Protein AF-A0A8J3IX03-F1 (afdb_monomer_lite)

pLDDT: mean 85.59, std 18.42, range [44.88, 98.25]

Radius of gyration: 16.59 Å; chains: 1; bounding box: 32×30×59 Å

Sequence (85 aa):
MDADTNRAEDTPALRGNPLAAVMRALQAIGDAVTHDDRHAYAAAVAHGEAIGLTDEQITDAYHYRARIRHEPPSFDRSGNPRGCR

Organism: NCBI:txid519421

Structure (mmCIF, N/CA/C/O backbone):
data_AF-A0A8J3IX03-F1
#
_entry.id   AF-A0A8J3IX03-F1
#
loop_
_atom_site.group_PDB
_atom_site.id
_atom_site.type_symbol
_atom_site.label_atom_id
_atom_site.label_alt_id
_atom_site.label_comp_id
_atom_site.label_asym_id
_atom_site.label_entity_id
_atom_site.label_seq_id
_atom_site.pdbx_PDB_ins_code
_atom_site.Cartn_x
_atom_site.Cartn_y
_atom_site.Cartn_z
_atom_site.occupancy
_atom_site.B_iso_or_equiv
_atom_site.auth_seq_id
_atom_site.auth_comp_id
_atom_site.auth_asym_id
_atom_site.auth_atom_id
_atom_site.pdbx_PDB_model_num
ATOM 1 N N . MET A 1 1 ? -16.985 21.707 37.434 1.00 48.09 1 MET A N 1
ATOM 2 C CA . MET A 1 1 ? -16.445 20.633 38.278 1.00 48.09 1 MET A CA 1
ATOM 3 C C . MET A 1 1 ? -17.539 19.590 38.363 1.00 48.09 1 MET A C 1
ATOM 5 O O . MET A 1 1 ? -18.581 19.921 38.906 1.00 48.09 1 MET A O 1
ATOM 9 N N . ASP A 1 2 ? -17.500 18.422 37.740 1.00 44.88 2 ASP A N 1
ATOM 10 C CA . ASP A 1 2 ?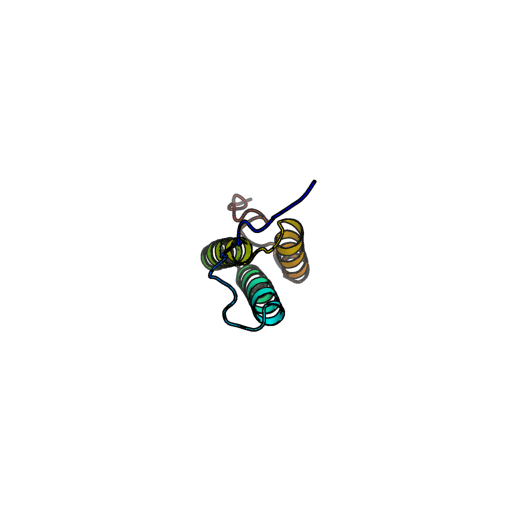 -16.503 17.694 36.947 1.00 44.88 2 ASP A CA 1
ATOM 11 C C . ASP A 1 2 ? -17.313 16.716 36.061 1.00 44.88 2 ASP A C 1
ATOM 13 O O . ASP A 1 2 ? -18.439 16.373 36.410 1.00 44.88 2 ASP A O 1
ATOM 17 N N . ALA A 1 3 ? -16.948 16.570 34.788 1.00 52.66 3 ALA A N 1
ATOM 18 C CA . ALA A 1 3 ? -16.268 15.396 34.223 1.00 52.66 3 ALA A CA 1
ATOM 19 C C . ALA A 1 3 ? -17.196 14.202 33.939 1.00 52.66 3 ALA A C 1
ATOM 21 O O . ALA A 1 3 ? -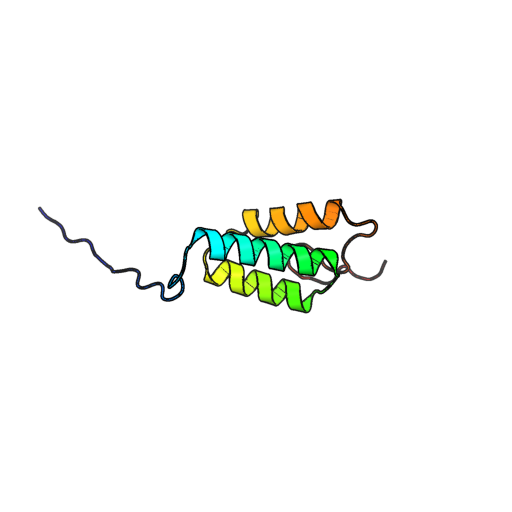17.803 13.652 34.842 1.00 52.66 3 ALA A O 1
ATOM 22 N N . ASP A 1 4 ? -17.269 13.849 32.654 1.00 47.75 4 ASP A N 1
ATOM 23 C CA . ASP A 1 4 ? -17.262 12.483 32.101 1.00 47.75 4 ASP A CA 1
ATOM 24 C C . ASP A 1 4 ? -17.592 12.641 30.605 1.00 47.75 4 ASP A C 1
ATOM 26 O O . ASP A 1 4 ? -18.743 12.748 30.194 1.00 47.75 4 ASP A O 1
ATOM 30 N N . THR A 1 5 ? -16.618 12.935 29.734 1.00 63.78 5 THR A N 1
ATOM 31 C CA . THR A 1 5 ? -15.595 11.986 29.255 1.00 63.78 5 THR A CA 1
ATOM 32 C C . THR A 1 5 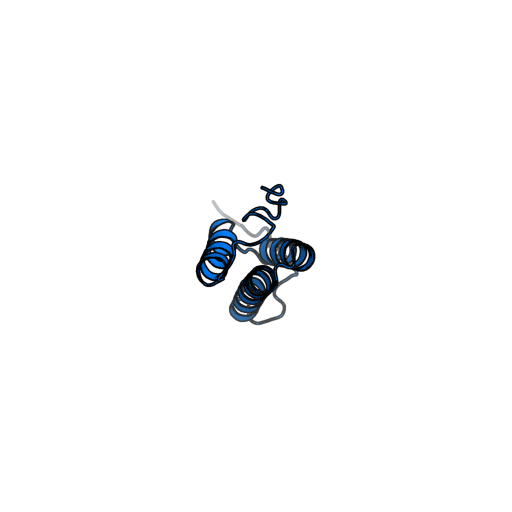? -16.171 10.584 29.179 1.00 63.78 5 THR A C 1
ATOM 34 O O . THR A 1 5 ? -16.238 9.912 30.191 1.00 63.78 5 THR A O 1
ATOM 37 N N . ASN A 1 6 ? -16.616 10.180 27.988 1.00 52.41 6 ASN A N 1
ATOM 38 C CA . ASN A 1 6 ? -16.464 8.834 27.416 1.00 52.41 6 ASN A CA 1
ATOM 39 C C . ASN A 1 6 ? -17.377 8.719 26.189 1.00 52.41 6 ASN A C 1
ATOM 41 O O . ASN A 1 6 ? -18.387 8.017 26.183 1.00 52.41 6 ASN A O 1
ATOM 45 N N . ARG A 1 7 ? -17.009 9.421 25.109 1.00 46.75 7 ARG A N 1
ATOM 46 C CA . ARG A 1 7 ? -17.455 9.023 23.772 1.00 46.75 7 ARG A CA 1
ATOM 47 C C . ARG A 1 7 ? -16.630 7.789 23.423 1.00 46.75 7 ARG A C 1
ATOM 49 O O . ARG A 1 7 ? -15.489 7.915 22.999 1.00 46.75 7 ARG A O 1
ATOM 56 N N . ALA A 1 8 ? -17.179 6.619 23.732 1.00 47.25 8 ALA A N 1
ATOM 57 C CA . ALA A 1 8 ? -16.599 5.337 23.377 1.00 47.25 8 ALA A CA 1
ATOM 58 C C . ALA A 1 8 ? -16.372 5.300 21.858 1.00 47.25 8 ALA A C 1
ATOM 60 O O . ALA A 1 8 ? -17.325 5.283 21.078 1.00 47.25 8 ALA A O 1
ATOM 61 N N . GLU A 1 9 ? -15.105 5.359 21.454 1.00 46.44 9 GLU A N 1
ATOM 62 C CA . GLU A 1 9 ? -14.677 5.099 20.085 1.00 46.44 9 GLU A CA 1
ATOM 63 C C . GLU A 1 9 ? -14.787 3.597 19.839 1.00 46.44 9 GLU A C 1
ATOM 65 O O . GLU A 1 9 ? -13.873 2.816 20.095 1.00 46.44 9 GLU A O 1
ATOM 70 N N . ASP A 1 10 ? -15.974 3.188 19.414 1.00 45.56 10 ASP A N 1
ATOM 71 C CA . ASP A 1 10 ? -16.269 1.818 19.027 1.00 45.56 10 ASP A CA 1
ATOM 72 C C . ASP A 1 10 ? -15.745 1.597 17.598 1.00 45.56 10 ASP A C 1
ATOM 74 O O . ASP A 1 10 ? -16.490 1.662 16.620 1.00 45.56 10 ASP A O 1
ATOM 78 N N . THR A 1 11 ? -14.426 1.426 17.456 1.00 51.50 11 THR A N 1
ATOM 79 C CA . THR A 1 11 ? -13.788 1.085 16.174 1.00 51.50 11 THR A CA 1
ATOM 80 C C . THR A 1 11 ? -13.818 -0.441 16.009 1.00 51.50 11 THR A C 1
ATOM 82 O O . THR A 1 11 ? -13.020 -1.138 16.644 1.00 51.50 11 THR A O 1
ATOM 85 N N . PRO A 1 12 ? -14.692 -1.028 15.165 1.00 47.81 12 PRO A N 1
ATOM 86 C CA . PRO A 1 12 ? -15.002 -2.462 15.232 1.00 47.81 12 PRO A CA 1
ATOM 87 C C . PRO A 1 12 ? -13.925 -3.400 14.650 1.00 47.81 12 PRO A C 1
ATOM 89 O O . PRO A 1 12 ? -14.178 -4.594 14.488 1.00 47.81 12 PRO A O 1
ATOM 92 N N . ALA A 1 13 ? -12.733 -2.907 14.300 1.00 51.53 13 ALA A N 1
ATOM 93 C CA . ALA A 1 13 ? -11.800 -3.618 13.419 1.00 51.53 13 ALA A CA 1
ATOM 94 C C . ALA A 1 13 ? -10.695 -4.436 14.124 1.00 51.53 13 ALA A C 1
ATOM 96 O O . ALA A 1 13 ? -9.996 -5.208 13.469 1.00 51.53 13 ALA A O 1
ATOM 97 N N . LEU A 1 14 ? -10.533 -4.337 15.446 1.00 53.09 14 LEU A N 1
ATOM 98 C CA . LEU A 1 14 ? -9.380 -4.914 16.161 1.00 53.09 14 LEU A CA 1
ATOM 99 C C . LEU A 1 14 ? -9.725 -6.141 17.023 1.00 53.09 14 LEU A C 1
ATOM 101 O O . LEU A 1 14 ? -9.275 -6.270 18.156 1.00 53.09 14 LEU A O 1
ATOM 105 N N . ARG A 1 15 ? -10.483 -7.108 16.490 1.00 56.62 15 ARG A N 1
ATOM 106 C CA . ARG A 1 15 ? -10.754 -8.388 17.193 1.00 56.62 15 ARG A CA 1
ATOM 107 C C . ARG A 1 15 ? -9.557 -9.365 17.229 1.00 56.62 15 ARG A C 1
ATOM 109 O O . ARG A 1 15 ? -9.727 -10.538 17.548 1.00 56.62 15 ARG A O 1
ATOM 116 N N . GLY A 1 16 ? -8.344 -8.907 16.915 1.00 64.75 16 GLY A N 1
ATOM 117 C CA . GLY A 1 16 ? -7.099 -9.682 16.956 1.00 64.75 16 GLY A CA 1
ATOM 118 C C . GLY A 1 16 ? -5.918 -8.814 17.394 1.00 64.75 16 GLY A C 1
ATOM 119 O O . GLY A 1 16 ? -6.084 -7.616 17.588 1.00 64.75 16 GLY A O 1
ATOM 120 N N . ASN A 1 17 ? -4.725 -9.405 17.550 1.00 82.00 17 ASN A N 1
ATOM 121 C CA . ASN A 1 17 ? -3.515 -8.669 17.942 1.00 82.00 17 ASN A CA 1
ATOM 122 C C . ASN A 1 17 ? -3.287 -7.461 16.995 1.00 82.00 17 ASN A C 1
ATOM 124 O O . ASN A 1 17 ? -2.989 -7.693 15.815 1.00 82.00 17 ASN A O 1
ATOM 128 N N . PRO A 1 18 ? -3.404 -6.208 17.484 1.00 84.56 18 PRO A N 1
ATOM 129 C CA . PRO A 1 18 ? -3.325 -5.006 16.651 1.00 84.56 18 PRO A CA 1
ATOM 130 C C . PRO A 1 18 ? -2.015 -4.896 15.878 1.00 84.56 18 PRO A C 1
ATOM 132 O O . PRO A 1 18 ? -2.013 -4.589 14.688 1.00 84.56 18 PRO A O 1
ATOM 135 N N . LEU A 1 19 ? -0.900 -5.258 16.515 1.00 90.00 19 LEU A N 1
ATOM 136 C CA . LEU A 1 19 ? 0.408 -5.264 15.869 1.00 90.00 19 LEU A CA 1
ATOM 137 C C . LEU A 1 19 ? 0.450 -6.264 14.710 1.00 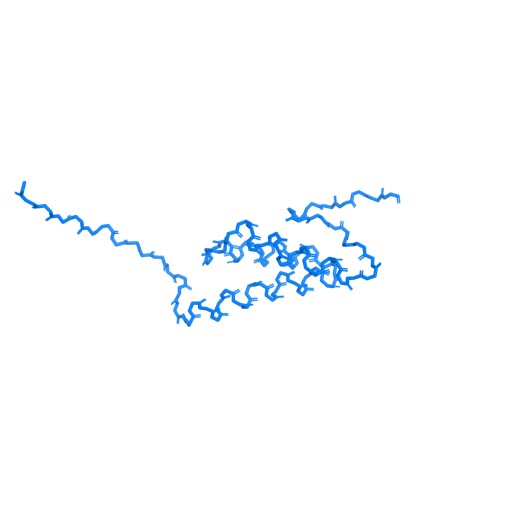90.00 19 LEU A C 1
ATOM 139 O O . LEU A 1 19 ? 0.984 -5.965 13.647 1.00 90.00 19 LEU A O 1
ATOM 143 N N . ALA A 1 20 ? -0.145 -7.446 14.884 1.00 91.19 20 ALA A N 1
ATOM 144 C CA . ALA A 1 20 ? -0.180 -8.450 13.825 1.00 91.19 20 ALA A CA 1
ATOM 145 C C . ALA A 1 20 ? -1.030 -7.997 12.627 1.00 91.19 20 ALA A C 1
ATOM 147 O O . ALA A 1 20 ? -0.704 -8.341 11.493 1.00 91.19 20 ALA A O 1
ATOM 148 N N . ALA A 1 21 ? -2.104 -7.234 12.855 1.00 91.06 21 ALA A N 1
ATOM 149 C CA . ALA A 1 21 ? -2.901 -6.653 11.776 1.00 91.06 21 ALA A CA 1
ATOM 150 C C . ALA A 1 21 ? -2.093 -5.613 10.986 1.00 91.06 21 ALA A C 1
ATOM 152 O O . ALA A 1 21 ? -2.016 -5.719 9.763 1.00 91.06 21 ALA A O 1
ATOM 153 N N . VAL A 1 22 ? -1.410 -4.701 11.686 1.00 94.69 22 VAL A N 1
ATOM 154 C CA . VAL A 1 22 ? -0.528 -3.699 11.067 1.00 94.69 22 VAL A CA 1
ATOM 155 C C . VAL A 1 22 ? 0.569 -4.369 10.239 1.00 94.69 22 VAL A C 1
ATOM 157 O O . VAL A 1 22 ? 0.732 -4.060 9.061 1.00 94.69 22 VAL A O 1
ATOM 160 N N . MET A 1 23 ? 1.275 -5.349 10.811 1.00 95.75 23 MET A N 1
ATOM 161 C CA . MET A 1 23 ? 2.355 -6.051 10.109 1.00 95.75 23 MET A CA 1
ATOM 162 C C . MET A 1 23 ? 1.855 -6.794 8.864 1.00 95.75 23 MET A C 1
ATOM 164 O O . MET A 1 23 ? 2.531 -6.786 7.836 1.00 95.75 23 MET A O 1
ATOM 168 N N . ARG A 1 24 ? 0.660 -7.400 8.917 1.00 96.12 24 ARG A N 1
ATOM 169 C CA . ARG A 1 24 ? 0.048 -8.045 7.745 1.00 96.12 24 ARG A CA 1
ATOM 170 C C . ARG A 1 24 ? -0.317 -7.042 6.654 1.00 96.12 24 ARG A C 1
ATOM 172 O O . ARG A 1 24 ? -0.069 -7.332 5.490 1.00 96.12 24 ARG A O 1
ATOM 179 N N . ALA A 1 25 ? -0.875 -5.887 7.011 1.00 96.44 25 ALA A N 1
ATOM 180 C CA . ALA A 1 25 ? -1.219 -4.853 6.038 1.00 96.44 25 ALA A CA 1
ATOM 181 C C . ALA A 1 25 ? 0.035 -4.301 5.338 1.00 96.44 25 ALA A C 1
ATOM 183 O O . ALA A 1 25 ? 0.080 -4.256 4.110 1.00 96.44 25 ALA A O 1
ATOM 184 N N . LEU A 1 26 ? 1.091 -3.986 6.097 1.00 97.56 26 LEU A N 1
ATOM 185 C CA . LEU A 1 26 ? 2.373 -3.533 5.537 1.00 97.56 26 LEU A CA 1
ATOM 186 C C . LEU A 1 26 ? 3.008 -4.585 4.619 1.00 97.56 26 LEU A C 1
ATOM 188 O O . LEU A 1 26 ? 3.539 -4.252 3.559 1.00 97.56 26 LEU A O 1
ATOM 192 N N . GLN A 1 27 ? 2.925 -5.862 5.000 1.00 97.94 27 GLN A N 1
ATOM 193 C CA . GLN A 1 27 ? 3.410 -6.963 4.175 1.00 97.94 27 GLN A CA 1
ATOM 194 C C . GLN A 1 27 ? 2.599 -7.095 2.876 1.00 97.94 27 GLN A C 1
ATOM 196 O O . GLN A 1 27 ? 3.204 -7.196 1.815 1.00 97.94 27 GLN A O 1
ATOM 201 N N . ALA A 1 28 ? 1.267 -7.001 2.932 1.00 98.19 28 ALA A N 1
ATOM 202 C CA . ALA A 1 28 ? 0.402 -7.056 1.751 1.00 98.19 28 ALA A CA 1
ATOM 203 C C . ALA A 1 28 ? 0.663 -5.899 0.772 1.00 98.19 28 ALA A C 1
ATOM 205 O O . ALA A 1 28 ? 0.769 -6.128 -0.433 1.00 98.19 28 ALA A O 1
ATOM 206 N N . ILE A 1 29 ? 0.834 -4.672 1.284 1.00 98.25 29 ILE A N 1
ATOM 207 C CA . ILE A 1 29 ? 1.269 -3.512 0.487 1.00 98.25 29 ILE A CA 1
ATOM 208 C C . ILE A 1 29 ? 2.585 -3.843 -0.214 1.00 98.25 29 ILE A C 1
ATOM 210 O O . ILE A 1 29 ? 2.741 -3.630 -1.418 1.00 98.25 29 ILE A O 1
ATOM 214 N N . GLY A 1 30 ? 3.535 -4.386 0.544 1.00 97.62 30 GLY A N 1
ATOM 215 C CA . GLY A 1 30 ? 4.844 -4.697 0.017 1.00 97.62 30 GLY A CA 1
ATOM 216 C C . GLY A 1 30 ? 4.850 -5.792 -1.046 1.00 97.62 30 GLY A C 1
ATOM 217 O O . GLY A 1 30 ? 5.544 -5.653 -2.052 1.00 97.62 30 GLY A O 1
ATOM 218 N N . ASP A 1 31 ? 4.050 -6.838 -0.855 1.00 98.06 31 ASP A N 1
ATOM 219 C CA . ASP A 1 31 ? 3.896 -7.927 -1.815 1.00 98.06 31 ASP A CA 1
ATOM 220 C C . ASP A 1 31 ? 3.243 -7.439 -3.105 1.00 98.06 31 ASP A C 1
ATOM 222 O O . ASP A 1 31 ? 3.718 -7.779 -4.188 1.00 98.06 31 ASP A O 1
ATOM 226 N N . ALA A 1 32 ? 2.223 -6.584 -3.020 1.00 98.12 32 ALA A N 1
ATOM 227 C CA . ALA A 1 32 ? 1.613 -5.977 -4.197 1.00 98.12 32 ALA A CA 1
ATOM 228 C C . ALA A 1 32 ? 2.627 -5.153 -5.008 1.00 98.12 32 ALA A C 1
ATOM 230 O O . ALA A 1 32 ? 2.703 -5.277 -6.229 1.00 98.12 32 ALA A O 1
ATOM 231 N N . VAL A 1 33 ? 3.479 -4.370 -4.333 1.00 97.62 33 VAL A N 1
ATOM 232 C CA . VAL A 1 33 ? 4.570 -3.635 -4.992 1.00 97.62 33 VAL A CA 1
ATOM 233 C C . VAL A 1 33 ? 5.582 -4.589 -5.617 1.00 97.62 33 VAL A C 1
ATOM 235 O O . VAL A 1 33 ? 5.994 -4.358 -6.752 1.00 97.62 33 VAL A O 1
ATOM 238 N N . THR A 1 34 ? 5.983 -5.657 -4.922 1.00 96.62 34 THR A N 1
ATOM 239 C CA . THR A 1 34 ? 6.927 -6.658 -5.444 1.00 96.62 34 THR A CA 1
ATOM 240 C C . THR A 1 34 ? 6.412 -7.342 -6.712 1.00 96.62 34 THR A C 1
ATOM 242 O O . THR A 1 34 ? 7.198 -7.535 -7.636 1.00 96.62 34 THR A O 1
ATOM 245 N N . HIS A 1 35 ? 5.116 -7.649 -6.783 1.00 96.25 35 HIS A N 1
ATOM 246 C CA . HIS A 1 35 ? 4.501 -8.337 -7.925 1.00 96.25 35 HIS A CA 1
ATOM 247 C C . HIS A 1 35 ? 3.936 -7.396 -8.995 1.00 96.25 35 HIS A C 1
ATOM 249 O O . HIS A 1 35 ? 3.328 -7.861 -9.953 1.00 96.25 35 HIS A O 1
ATOM 255 N N . ASP A 1 36 ? 4.138 -6.087 -8.842 1.00 96.50 36 ASP A N 1
ATOM 256 C CA . ASP A 1 36 ? 3.557 -5.068 -9.717 1.00 96.50 36 ASP A CA 1
ATOM 257 C C . ASP A 1 36 ? 2.022 -5.117 -9.822 1.00 96.50 36 ASP A C 1
ATOM 259 O O . ASP A 1 36 ? 1.431 -4.725 -10.827 1.00 96.50 36 ASP A O 1
ATOM 263 N N . ASP A 1 37 ? 1.356 -5.561 -8.757 1.00 97.50 37 ASP A N 1
ATOM 264 C CA . ASP A 1 37 ? -0.095 -5.695 -8.714 1.00 97.50 37 ASP A CA 1
ATOM 265 C C . ASP A 1 37 ? -0.743 -4.436 -8.126 1.00 97.50 37 ASP A C 1
ATOM 267 O O . ASP A 1 37 ? -0.915 -4.275 -6.914 1.00 97.50 37 ASP A O 1
A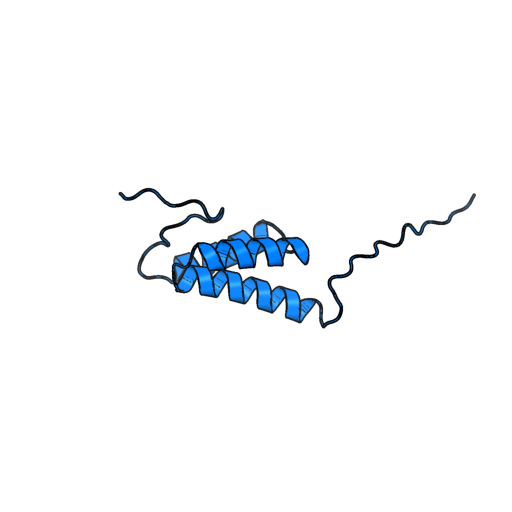TOM 271 N N . ARG A 1 38 ? -1.145 -3.531 -9.019 1.00 97.31 38 ARG A N 1
ATOM 272 C CA . ARG A 1 38 ? -1.838 -2.290 -8.654 1.00 97.31 38 ARG A CA 1
ATOM 273 C C . ARG A 1 38 ? -3.179 -2.537 -7.949 1.00 97.31 38 ARG A C 1
ATOM 275 O O . ARG A 1 38 ? -3.561 -1.753 -7.080 1.00 97.31 38 ARG A O 1
ATOM 282 N N . HIS A 1 39 ? -3.916 -3.582 -8.328 1.00 97.12 39 HIS A N 1
ATOM 283 C CA . HIS A 1 39 ? -5.229 -3.858 -7.742 1.00 97.12 39 HIS A CA 1
ATOM 284 C C . HIS A 1 39 ? -5.087 -4.373 -6.309 1.00 97.12 39 HIS A C 1
ATOM 286 O O . HIS A 1 39 ? -5.775 -3.878 -5.414 1.00 97.12 39 HIS A O 1
ATOM 292 N N . ALA A 1 40 ? -4.152 -5.299 -6.079 1.00 97.88 40 ALA A N 1
ATOM 293 C CA . ALA A 1 40 ? -3.808 -5.755 -4.737 1.00 97.88 40 ALA A CA 1
ATOM 294 C C . ALA A 1 40 ? -3.264 -4.609 -3.876 1.00 97.88 40 ALA A C 1
ATOM 296 O O . ALA A 1 40 ? -3.614 -4.512 -2.701 1.00 97.88 40 ALA A O 1
ATOM 297 N N . TYR A 1 41 ? -2.476 -3.702 -4.463 1.00 98.19 41 TYR A N 1
ATOM 298 C CA . TYR A 1 41 ? -1.960 -2.529 -3.762 1.00 98.19 41 TYR A CA 1
ATOM 299 C C . TYR A 1 41 ? -3.091 -1.626 -3.260 1.00 98.19 41 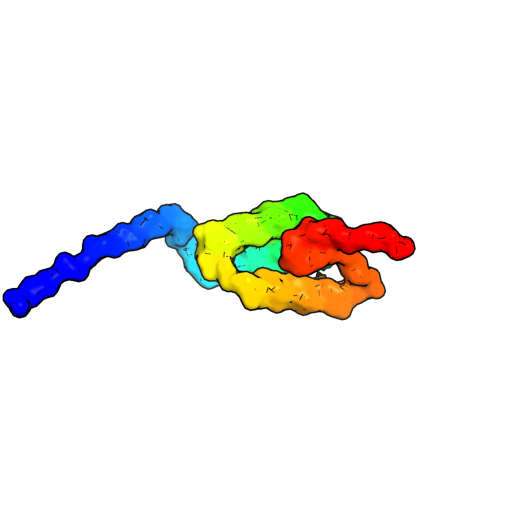TYR A C 1
ATOM 301 O O . TYR A 1 41 ? -3.142 -1.317 -2.073 1.00 98.19 41 TYR A O 1
ATOM 309 N N . ALA A 1 42 ? -4.037 -1.261 -4.132 1.00 97.56 42 ALA A N 1
ATOM 310 C CA . ALA A 1 42 ? -5.175 -0.422 -3.756 1.00 97.56 42 ALA A CA 1
ATOM 311 C C . ALA A 1 42 ? -6.033 -1.065 -2.650 1.00 97.56 42 ALA A C 1
ATOM 313 O O . ALA A 1 42 ? -6.438 -0.389 -1.706 1.00 97.56 42 ALA A O 1
ATOM 314 N N . ALA A 1 43 ? -6.268 -2.379 -2.731 1.00 97.69 43 ALA A N 1
ATOM 315 C CA . ALA A 1 43 ? -6.996 -3.110 -1.698 1.00 97.69 43 ALA A CA 1
ATOM 316 C C . ALA A 1 43 ? -6.238 -3.142 -0.358 1.00 97.69 43 ALA A C 1
ATOM 318 O O . ALA A 1 43 ? -6.843 -2.964 0.699 1.00 97.69 43 ALA A O 1
ATOM 319 N N . ALA A 1 44 ? -4.917 -3.341 -0.393 1.00 97.44 44 ALA A N 1
ATOM 320 C CA . ALA A 1 44 ? -4.079 -3.371 0.801 1.00 97.44 44 ALA A CA 1
ATOM 321 C C . ALA A 1 44 ? -3.980 -1.995 1.481 1.00 97.44 44 ALA A C 1
ATOM 323 O O . ALA A 1 44 ? -4.025 -1.930 2.707 1.00 97.44 44 ALA A O 1
ATOM 324 N N . VAL A 1 45 ? -3.908 -0.910 0.702 1.00 97.62 45 VAL A N 1
ATOM 325 C CA . VAL A 1 45 ? -3.941 0.475 1.203 1.00 97.62 45 VAL A CA 1
ATOM 326 C C . VAL A 1 45 ? -5.273 0.772 1.885 1.00 97.62 45 VAL A C 1
ATOM 328 O O . VAL A 1 45 ? -5.273 1.127 3.059 1.00 97.62 45 VAL A O 1
ATOM 331 N N . ALA A 1 46 ? -6.401 0.515 1.213 1.00 96.75 46 ALA A N 1
ATOM 332 C CA . ALA A 1 46 ? -7.727 0.742 1.791 1.00 96.75 46 ALA A CA 1
ATOM 333 C C . ALA A 1 46 ? -7.947 -0.073 3.080 1.00 96.75 46 ALA A C 1
ATOM 335 O O . ALA A 1 46 ? -8.534 0.409 4.049 1.00 96.75 46 ALA A O 1
ATOM 336 N N . HIS A 1 47 ? -7.450 -1.315 3.119 1.00 95.50 47 HIS A N 1
ATOM 337 C CA . HIS A 1 47 ? -7.475 -2.117 4.340 1.00 95.50 47 HIS A CA 1
ATOM 338 C C . HIS A 1 47 ? -6.572 -1.534 5.437 1.00 95.50 47 HIS A C 1
ATOM 340 O O . HIS A 1 47 ? -6.974 -1.502 6.598 1.00 95.50 47 HIS A O 1
ATOM 346 N N . GLY A 1 48 ? -5.373 -1.072 5.075 1.00 95.25 48 GLY A N 1
ATOM 347 C CA . GLY A 1 48 ? -4.426 -0.421 5.973 1.00 95.25 48 GLY A CA 1
ATOM 348 C C . GLY A 1 48 ? -5.010 0.825 6.637 1.00 95.25 48 GLY A C 1
ATOM 349 O O . GLY A 1 48 ? -4.984 0.933 7.860 1.00 95.25 48 GLY A O 1
ATOM 350 N N . GLU A 1 49 ? -5.597 1.723 5.851 1.00 95.94 49 GLU A N 1
ATOM 351 C CA . GLU A 1 49 ? -6.281 2.927 6.337 1.00 95.94 49 GLU A CA 1
ATOM 352 C C . GLU A 1 49 ? -7.420 2.572 7.303 1.00 95.94 49 GLU A C 1
ATOM 354 O O . GLU A 1 49 ? -7.527 3.147 8.386 1.00 95.94 49 GLU A O 1
ATOM 359 N N . ALA A 1 50 ? -8.227 1.557 6.969 1.00 95.06 50 ALA A N 1
ATOM 360 C CA . ALA A 1 50 ? -9.335 1.105 7.812 1.00 95.06 50 ALA A CA 1
ATOM 361 C C . ALA A 1 50 ? -8.890 0.568 9.187 1.00 95.06 50 ALA A C 1
ATOM 363 O O . ALA A 1 50 ? -9.684 0.570 10.129 1.00 95.06 50 ALA A O 1
ATOM 364 N N . ILE A 1 51 ? -7.641 0.104 9.313 1.00 93.69 51 ILE A N 1
ATOM 365 C CA . ILE A 1 51 ? -7.053 -0.337 10.588 1.00 93.69 51 ILE A CA 1
ATOM 366 C C . ILE A 1 51 ? -6.106 0.703 11.209 1.00 93.69 51 ILE A C 1
ATOM 368 O O . ILE A 1 51 ? -5.489 0.416 12.236 1.00 93.69 51 ILE A O 1
ATOM 372 N N . GLY A 1 52 ? -6.003 1.897 10.616 1.00 94.75 52 GLY A N 1
ATOM 373 C CA . GLY A 1 52 ? -5.260 3.034 11.159 1.00 94.75 52 GLY A CA 1
ATOM 374 C C . GLY A 1 52 ? -3.785 3.123 10.760 1.00 94.75 52 GLY A C 1
ATOM 375 O O . GLY A 1 52 ? -3.012 3.732 11.498 1.00 94.75 52 GLY A O 1
ATOM 376 N N . LEU A 1 53 ? -3.366 2.528 9.635 1.00 95.88 53 LEU A N 1
ATOM 377 C CA . LEU A 1 53 ? -2.048 2.836 9.066 1.00 95.88 53 LEU A CA 1
ATOM 378 C C . LEU A 1 53 ? -1.998 4.306 8.646 1.00 95.88 53 LEU A C 1
ATOM 380 O O . LEU A 1 53 ? -2.956 4.822 8.073 1.00 95.88 53 LEU A O 1
ATOM 384 N N . THR A 1 54 ? -0.864 4.955 8.896 1.00 96.69 54 THR A N 1
ATOM 385 C CA . THR A 1 54 ? -0.633 6.324 8.425 1.00 96.69 54 THR A CA 1
ATOM 386 C C . THR A 1 54 ? -0.125 6.338 6.986 1.00 96.69 54 THR A C 1
ATOM 388 O O . THR A 1 54 ? 0.500 5.376 6.519 1.00 96.69 54 THR A O 1
ATOM 391 N N . ASP A 1 55 ? -0.328 7.461 6.300 1.00 96.38 55 ASP A N 1
ATOM 392 C CA . ASP A 1 55 ? 0.205 7.703 4.957 1.00 96.38 55 ASP A CA 1
ATOM 393 C C . ASP A 1 55 ? 1.723 7.487 4.894 1.00 96.38 55 ASP A C 1
ATOM 395 O O . ASP A 1 55 ? 2.234 6.948 3.908 1.00 96.38 55 ASP A O 1
ATOM 399 N N . GLU A 1 56 ? 2.460 7.859 5.946 1.00 97.38 56 GLU A N 1
ATOM 400 C CA . GLU A 1 56 ? 3.905 7.636 6.040 1.00 97.38 56 GLU A CA 1
ATOM 401 C C . GLU A 1 56 ? 4.244 6.147 6.079 1.00 97.38 56 GLU A C 1
ATOM 403 O O . GLU A 1 56 ? 5.126 5.710 5.346 1.00 97.38 56 GLU A O 1
ATOM 408 N N . GLN A 1 57 ? 3.525 5.345 6.869 1.00 97.19 57 GLN A N 1
ATOM 409 C CA . GLN A 1 57 ? 3.765 3.900 6.952 1.00 97.19 57 GLN A CA 1
ATOM 410 C C . GLN A 1 57 ? 3.496 3.202 5.612 1.00 97.19 57 GLN A C 1
ATOM 412 O O . GLN A 1 57 ? 4.262 2.330 5.192 1.00 97.19 57 GLN A O 1
ATOM 417 N N . ILE A 1 58 ? 2.428 3.608 4.921 1.00 97.31 58 ILE A N 1
ATOM 418 C CA . ILE A 1 58 ? 2.074 3.111 3.585 1.00 97.31 58 ILE A CA 1
ATOM 419 C C . ILE A 1 58 ? 3.149 3.512 2.566 1.00 97.31 58 ILE A C 1
ATOM 421 O O . ILE A 1 58 ? 3.614 2.685 1.773 1.00 97.31 58 ILE A O 1
ATOM 425 N N . THR A 1 59 ? 3.579 4.773 2.614 1.00 97.56 59 THR A N 1
ATOM 426 C CA . THR A 1 59 ? 4.615 5.338 1.743 1.00 97.56 59 THR A CA 1
ATOM 427 C C . THR A 1 59 ? 5.965 4.651 1.952 1.00 97.56 59 THR A C 1
ATOM 429 O O . THR A 1 59 ? 6.635 4.307 0.975 1.00 97.56 59 THR A O 1
ATOM 432 N N . ASP A 1 60 ? 6.350 4.388 3.199 1.00 97.50 60 ASP A N 1
ATOM 433 C CA . ASP A 1 60 ? 7.587 3.689 3.546 1.00 97.50 60 ASP A CA 1
ATOM 434 C C . ASP A 1 60 ? 7.568 2.239 3.061 1.00 97.50 60 ASP A C 1
ATOM 436 O O . ASP A 1 60 ? 8.529 1.790 2.429 1.00 97.50 60 ASP A O 1
ATOM 440 N N . ALA A 1 61 ? 6.462 1.516 3.276 1.00 96.75 61 ALA A N 1
ATOM 441 C CA . ALA A 1 61 ? 6.298 0.155 2.770 1.00 96.75 61 ALA A CA 1
ATOM 442 C C . ALA A 1 61 ? 6.414 0.106 1.237 1.00 96.75 61 ALA A C 1
ATOM 444 O O . ALA A 1 61 ? 7.126 -0.747 0.692 1.00 96.75 61 ALA A O 1
ATOM 445 N N . TYR A 1 62 ? 5.783 1.062 0.545 1.00 97.94 62 TYR A N 1
ATOM 446 C CA . TYR A 1 62 ? 5.898 1.206 -0.903 1.00 97.94 62 TYR A CA 1
ATOM 447 C C . TYR A 1 62 ? 7.348 1.466 -1.331 1.00 97.94 62 TYR A C 1
ATOM 449 O O . TYR A 1 62 ? 7.885 0.744 -2.174 1.00 97.94 62 TYR A O 1
ATOM 457 N N . HIS A 1 63 ? 8.010 2.478 -0.763 1.00 97.19 63 HIS A N 1
ATOM 458 C CA . HIS A 1 63 ? 9.351 2.878 -1.193 1.00 97.19 63 HIS A CA 1
ATOM 459 C C . HIS A 1 63 ? 10.400 1.818 -0.889 1.00 97.19 63 HIS A C 1
ATOM 461 O O . HIS A 1 63 ? 11.262 1.561 -1.733 1.00 97.19 63 HIS A O 1
ATOM 467 N N . TYR A 1 64 ? 10.312 1.177 0.277 1.00 95.81 64 TYR A N 1
ATOM 468 C CA . TYR A 1 64 ? 11.203 0.086 0.642 1.00 95.81 64 TYR A CA 1
ATOM 469 C C . TYR A 1 64 ? 11.156 -1.029 -0.407 1.00 95.81 64 TYR A C 1
ATOM 471 O O . TYR A 1 64 ? 12.201 -1.461 -0.898 1.00 95.81 64 TYR A O 1
ATOM 479 N N . ARG A 1 65 ? 9.950 -1.441 -0.816 1.00 95.38 65 ARG A N 1
ATOM 480 C CA . ARG A 1 65 ? 9.760 -2.523 -1.792 1.00 95.38 65 ARG A CA 1
ATOM 481 C C . ARG A 1 65 ? 10.047 -2.096 -3.227 1.00 95.38 65 ARG A C 1
ATOM 483 O O . ARG A 1 65 ? 10.646 -2.860 -3.975 1.00 95.38 65 ARG A O 1
ATOM 490 N N . ALA A 1 66 ? 9.715 -0.868 -3.606 1.00 94.31 66 ALA A N 1
ATOM 491 C CA . ALA A 1 66 ? 10.058 -0.330 -4.918 1.00 94.31 66 ALA A CA 1
ATOM 492 C C . ALA A 1 66 ? 11.582 -0.215 -5.111 1.00 94.31 66 ALA A C 1
ATOM 494 O O . ALA A 1 66 ? 12.074 -0.481 -6.202 1.00 94.31 66 ALA A O 1
ATOM 495 N N . ARG A 1 67 ? 12.340 0.129 -4.057 1.00 94.44 67 ARG A N 1
ATOM 496 C CA . ARG A 1 67 ? 13.808 0.264 -4.111 1.00 94.44 67 ARG A CA 1
ATOM 497 C C . ARG A 1 67 ? 14.533 -1.064 -4.331 1.00 94.44 67 ARG A C 1
ATOM 499 O O . ARG A 1 67 ? 15.621 -1.067 -4.893 1.00 94.44 67 ARG A O 1
ATOM 506 N N . ILE A 1 68 ? 13.977 -2.170 -3.842 1.00 91.50 68 ILE A N 1
ATOM 507 C CA . ILE A 1 68 ? 14.599 -3.499 -3.969 1.00 91.50 68 ILE A CA 1
ATOM 508 C C . ILE A 1 68 ? 14.262 -4.196 -5.293 1.00 91.50 68 ILE A C 1
ATOM 510 O O . ILE A 1 68 ? 14.869 -5.217 -5.605 1.00 91.50 68 ILE A O 1
ATOM 514 N N . ARG A 1 69 ? 13.298 -3.680 -6.065 1.00 91.12 69 ARG A N 1
ATOM 515 C CA . ARG A 1 69 ? 12.980 -4.211 -7.393 1.00 91.12 69 ARG A CA 1
ATOM 516 C C . ARG A 1 69 ? 14.046 -3.805 -8.409 1.00 91.12 69 ARG A C 1
ATOM 518 O O . ARG A 1 69 ? 14.622 -2.725 -8.324 1.00 91.12 69 ARG A O 1
ATOM 525 N N . HIS A 1 70 ? 14.249 -4.659 -9.411 1.00 88.62 70 HIS A N 1
ATOM 526 C CA . HIS A 1 70 ? 15.092 -4.341 -10.568 1.00 88.62 70 HIS A CA 1
ATOM 527 C C . HIS A 1 70 ? 14.477 -3.257 -11.458 1.00 88.62 70 HIS A C 1
ATOM 529 O O . HIS A 1 70 ? 15.197 -2.428 -12.008 1.00 88.62 70 HIS A O 1
ATOM 535 N N . GLU A 1 71 ? 13.149 -3.250 -11.565 1.00 90.88 71 GLU A N 1
ATOM 536 C CA . GLU A 1 71 ? 12.387 -2.281 -12.345 1.00 90.88 71 GLU A CA 1
ATOM 537 C C . GLU A 1 71 ? 11.392 -1.542 -11.445 1.00 90.88 71 GLU A C 1
ATOM 539 O O . GLU A 1 71 ? 10.787 -2.172 -10.564 1.00 90.88 71 GLU A O 1
ATOM 544 N N . PRO A 1 72 ? 11.192 -0.227 -11.652 1.00 91.00 72 PRO A N 1
ATOM 545 C CA . PRO A 1 72 ? 10.175 0.522 -10.930 1.00 91.00 72 PRO A CA 1
ATOM 546 C C . PRO A 1 72 ? 8.780 -0.088 -11.133 1.00 91.00 72 PRO A C 1
ATOM 548 O O . PRO A 1 72 ? 8.481 -0.549 -12.236 1.00 91.00 72 PRO A O 1
ATOM 551 N N . PRO A 1 73 ? 7.900 -0.047 -10.117 1.00 94.81 73 PRO A N 1
ATOM 552 C CA . PRO A 1 73 ? 6.512 -0.442 -10.303 1.00 94.81 73 PRO A CA 1
ATOM 553 C C . PRO A 1 73 ? 5.801 0.374 -11.380 1.00 94.81 73 PRO A C 1
ATOM 555 O O . PRO A 1 73 ? 6.089 1.560 -11.539 1.00 94.81 73 PRO A O 1
ATOM 558 N N . SER A 1 74 ? 4.830 -0.228 -12.064 1.00 95.50 74 SER A N 1
ATOM 559 C CA . SER A 1 74 ? 3.978 0.433 -13.062 1.00 95.50 74 SER A CA 1
ATOM 560 C C . SER A 1 74 ? 3.014 1.458 -12.457 1.00 95.50 74 SER A C 1
ATOM 562 O O . SER A 1 74 ? 2.306 2.152 -13.184 1.00 95.50 74 SER A O 1
ATOM 564 N N . PHE A 1 75 ? 2.993 1.601 -11.132 1.00 96.62 75 PHE A N 1
ATOM 565 C CA . PHE A 1 75 ? 2.189 2.570 -10.396 1.00 96.62 75 PHE A CA 1
ATOM 566 C C . PHE A 1 75 ? 3.030 3.345 -9.373 1.00 96.62 75 PHE A C 1
ATOM 568 O O . PHE A 1 75 ? 4.167 2.984 -9.071 1.00 96.62 75 PHE A O 1
ATOM 575 N N . ASP A 1 76 ? 2.522 4.482 -8.904 1.00 95.38 76 ASP A N 1
ATOM 576 C CA . ASP A 1 76 ? 3.151 5.305 -7.874 1.00 95.38 76 ASP A CA 1
ATOM 577 C C . ASP A 1 76 ? 2.666 4.955 -6.460 1.00 95.38 76 ASP A C 1
ATOM 579 O O . ASP A 1 76 ? 1.815 4.091 -6.265 1.00 95.38 76 ASP A O 1
ATOM 583 N N . ARG A 1 77 ? 3.215 5.639 -5.450 1.00 94.19 77 ARG A N 1
ATOM 584 C CA . ARG A 1 77 ? 2.853 5.440 -4.035 1.00 94.19 77 ARG A CA 1
ATOM 585 C C . ARG A 1 77 ? 1.402 5.803 -3.696 1.00 94.19 77 ARG A C 1
ATOM 587 O O . ARG A 1 77 ? 0.975 5.595 -2.574 1.00 94.19 77 ARG A O 1
ATOM 594 N N . SER A 1 78 ? 0.681 6.421 -4.624 1.00 94.00 78 SER A N 1
ATOM 595 C CA . SER A 1 78 ? -0.739 6.734 -4.492 1.00 94.00 78 SER A CA 1
ATOM 596 C C . SER A 1 78 ? -1.599 5.730 -5.270 1.00 94.00 78 SER A C 1
ATOM 598 O O . SER A 1 78 ? -2.810 5.894 -5.359 1.00 94.00 78 SER A O 1
ATOM 600 N N . GLY A 1 79 ? -0.990 4.691 -5.856 1.00 93.38 79 GLY A N 1
ATOM 601 C CA . GLY A 1 79 ? -1.675 3.690 -6.671 1.00 93.38 79 GLY A CA 1
ATOM 602 C C . GLY A 1 79 ? -2.043 4.183 -8.073 1.00 93.38 79 GLY A C 1
ATOM 603 O O . GLY A 1 79 ? -2.795 3.504 -8.783 1.00 93.38 79 GLY A O 1
ATOM 604 N N . ASN A 1 80 ? -1.535 5.340 -8.508 1.00 94.81 80 ASN A N 1
ATOM 605 C CA . ASN A 1 80 ? -1.793 5.849 -9.851 1.00 94.81 80 ASN A CA 1
ATOM 606 C C . ASN A 1 80 ? -0.862 5.174 -10.857 1.00 94.81 80 ASN A C 1
ATOM 608 O O . ASN A 1 80 ? 0.320 5.006 -10.555 1.00 94.81 80 ASN A O 1
ATOM 612 N N . PRO A 1 81 ? -1.335 4.828 -12.067 1.00 94.19 81 PRO A N 1
ATOM 613 C CA . PRO A 1 81 ? -0.457 4.334 -13.118 1.00 94.19 81 PRO A CA 1
ATOM 614 C C . PRO A 1 81 ? 0.649 5.350 -13.410 1.00 94.19 81 PRO A C 1
ATOM 616 O O . PRO A 1 81 ? 0.378 6.525 -13.667 1.00 94.19 81 PRO A O 1
ATOM 619 N N . ARG A 1 82 ? 1.901 4.897 -13.420 1.00 88.12 82 ARG A N 1
ATOM 620 C CA . ARG A 1 82 ? 2.997 5.645 -14.024 1.00 88.12 82 ARG A CA 1
ATOM 621 C C . ARG A 1 82 ? 2.819 5.479 -15.523 1.00 88.12 82 ARG A C 1
ATOM 623 O O . ARG A 1 82 ? 2.916 4.366 -16.029 1.00 88.12 82 ARG A O 1
ATOM 630 N N . GLY A 1 83 ? 2.471 6.562 -16.214 1.00 73.00 83 GLY A N 1
ATOM 631 C CA . GLY A 1 83 ? 2.289 6.526 -17.663 1.00 73.00 83 GLY A CA 1
ATOM 632 C C . GLY A 1 83 ? 3.471 5.837 -18.346 1.00 73.00 83 GLY A C 1
ATOM 633 O O . GLY A 1 83 ? 4.616 6.022 -17.924 1.00 73.00 83 GLY A O 1
ATOM 634 N N . CYS A 1 84 ? 3.176 5.031 -19.371 1.00 52.84 84 CYS A N 1
ATOM 635 C CA . CYS A 1 84 ? 4.187 4.422 -20.227 1.00 52.84 84 CYS A CA 1
ATOM 636 C C . CYS A 1 84 ? 5.163 5.515 -20.686 1.00 52.84 84 CYS A C 1
ATOM 638 O O . CYS A 1 84 ? 4.734 6.499 -21.293 1.00 52.84 84 CYS A O 1
ATOM 640 N N . ARG A 1 85 ? 6.444 5.372 -20.343 1.00 46.62 85 ARG A N 1
ATOM 641 C CA . ARG A 1 85 ? 7.516 6.105 -21.021 1.00 46.62 85 ARG A CA 1
ATOM 642 C C . ARG A 1 85 ? 7.887 5.381 -22.299 1.00 46.62 85 ARG A C 1
ATOM 644 O O . ARG A 1 85 ? 7.892 4.132 -22.261 1.00 46.62 85 ARG A O 1
#

Secondary structure (DSSP, 8-state):
-----------TT-SS-HHHHHHHHHHHHHHHHHTT-HHHHHHHHHHHHHTT--HHHHHHHHHHHHHHSSS--SB-TTS-B----

Foldseek 3Di:
DDDDDDPDPCLPPPPDDLVVQLVVLLVQCLVCQLVLNLPSNVVSVVSNVSSPNDLVSLQCSNVVNQVPDPDGRQADSVSHGPPDD